Protein AF-A0A183J580-F1 (afdb_monomer_lite)

Organism: NCBI:txid241478

Secondary structure (DSSP, 8-state):
-HHHHHHHHHHHHS-HHHHHHHHHHHHHHHHHHHHHHHTTT----S----TTTTTHHHHHHHHHHSTTT--SS---HHHHHHHHHHHHHS-HHHHHHHHS-EEEETHHHHTT-S--EEEPS-GGG--TT-EEEEE-SS-EEEEE-TT--HHHHHHHHS-SSGGG--TTGGGSTTSTTEEEE-

InterPro domains:
  IPR006900 Sec23/Sec24, helical domain [PF04815] (7-94)
  IPR007123 Gelsolin-like domain [PF00626] (120-166)
  IPR029006 ADF-H/Gelsolin-like domain superfamily [G3DSA:3.40.20.10] (101-175)
  IPR036175 Sec23/Sec24 helical domain superfamily [SSF81811] (6-98)
  IPR036180 Gelsolin-like domain superfamily [SSF82754] (101-177)
  IPR050550 SEC23/SEC24 family, SEC24 subfamily [PTHR13803] (7-173)

Foldseek 3Di:
DPLLLVLLVCCVVDNLVVSLVVLVVVLVCVQVVVCCVVVVPPDDPDSDDDPVCPCSVVLSVLVCVALLRDDPDDDPPVVNVVSSVCSVPPDPVLVSLLSPKWKWWCPVVVVVNPDTDTDPPDPVPDDLQTWMWIRSRQAIEIEHHQNHQLVVCCVPVVGRHPVVDDQCVQPPPVNPHYGYDD

Radius of gyration: 20.24 Å; chains: 1; bounding box: 41×52×45 Å

Sequence (182 aa):
MGLFLNTVYKSVTSTVSDAREALFNSCVDAVATLNRHLHASTFSASLLSPKSLSLLPLYILGLMKHTAFSYGTSIKLDHRVMAMANFMWLPISLQMLEVHPNLYSLSSIAKQEGDLLLLPLSFENIEKDGVYLMDAGSYMYLYIGKDVPDSFCSSLFGVVKPLDIDPAMVSSPTLLNCYILI

pLDDT: mean 79.38, std 12.43, range [41.44, 91.75]

Structure (mmCIF, N/CA/C/O backbone):
data_AF-A0A183J580-F1
#
_entry.id   AF-A0A183J580-F1
#
loop_
_atom_site.group_PDB
_atom_site.id
_atom_site.type_symbol
_atom_site.label_atom_id
_atom_site.label_alt_id
_atom_site.label_comp_id
_atom_site.label_asym_id
_atom_site.label_entity_id
_atom_site.label_seq_id
_atom_site.pdbx_PDB_ins_code
_atom_site.Cartn_x
_atom_site.Cartn_y
_atom_site.Cartn_z
_atom_site.occupancy
_atom_site.B_iso_or_equiv
_atom_site.auth_seq_id
_atom_site.auth_comp_id
_atom_site.auth_asym_id
_atom_site.auth_atom_id
_atom_site.pdbx_PDB_model_num
ATOM 1 N N . MET A 1 1 ? -3.116 2.965 -17.177 1.00 50.56 1 MET A N 1
ATOM 2 C CA . MET A 1 1 ? -2.756 1.580 -17.555 1.00 50.56 1 MET A CA 1
ATOM 3 C C . MET A 1 1 ? -1.282 1.431 -17.945 1.00 50.56 1 MET A C 1
ATOM 5 O O . MET A 1 1 ? -0.657 0.484 -17.500 1.00 50.56 1 MET A O 1
ATOM 9 N N . GLY A 1 2 ? -0.695 2.366 -18.710 1.00 71.75 2 GLY A N 1
ATOM 10 C CA . GLY A 1 2 ? 0.670 2.204 -19.240 1.00 71.75 2 GLY A CA 1
ATOM 11 C C . GLY A 1 2 ? 1.811 2.117 -18.214 1.00 71.75 2 GLY A C 1
ATOM 12 O O . GLY A 1 2 ? 2.714 1.317 -18.416 1.00 71.75 2 GLY A O 1
ATOM 13 N N . LEU A 1 3 ? 1.790 2.886 -17.115 1.00 78.62 3 LEU A N 1
ATOM 14 C CA . LEU A 1 3 ? 2.926 2.933 -16.177 1.00 78.62 3 LEU A CA 1
ATOM 15 C C . LEU A 1 3 ? 3.171 1.589 -15.469 1.00 78.62 3 LEU A C 1
ATOM 17 O O . LEU A 1 3 ? 4.293 1.088 -15.482 1.00 78.62 3 LEU A O 1
ATOM 21 N N . PHE A 1 4 ? 2.123 0.992 -14.890 1.00 83.38 4 PHE A N 1
ATOM 22 C CA . PHE A 1 4 ? 2.221 -0.280 -14.167 1.00 83.38 4 PHE A CA 1
ATOM 23 C C . PHE A 1 4 ? 2.671 -1.416 -15.093 1.00 83.38 4 PHE A C 1
ATOM 25 O O . PHE A 1 4 ? 3.669 -2.077 -14.815 1.00 83.38 4 PHE A O 1
ATOM 32 N N . LEU A 1 5 ? 2.018 -1.557 -16.251 1.00 84.94 5 LEU A N 1
ATOM 33 C CA . LEU A 1 5 ? 2.356 -2.569 -17.256 1.00 84.94 5 LEU A CA 1
ATOM 34 C C . LEU A 1 5 ? 3.778 -2.404 -17.809 1.00 84.94 5 LEU A C 1
ATOM 36 O O . LEU A 1 5 ? 4.515 -3.381 -17.909 1.00 84.94 5 LEU A O 1
ATOM 40 N N . ASN A 1 6 ? 4.195 -1.175 -18.130 1.00 86.06 6 ASN A N 1
ATOM 41 C CA . ASN A 1 6 ? 5.546 -0.911 -18.634 1.00 86.06 6 ASN A CA 1
ATOM 42 C C . ASN A 1 6 ? 6.616 -1.248 -17.583 1.00 86.06 6 ASN A C 1
ATOM 44 O O . ASN A 1 6 ? 7.672 -1.784 -17.910 1.00 86.06 6 ASN A O 1
ATOM 48 N N . THR A 1 7 ? 6.324 -0.996 -16.305 1.00 84.56 7 THR A N 1
ATOM 49 C CA . THR A 1 7 ? 7.227 -1.366 -15.207 1.00 84.56 7 THR A CA 1
ATOM 50 C C . THR A 1 7 ? 7.370 -2.881 -15.091 1.00 84.56 7 THR A C 1
ATOM 52 O O . THR A 1 7 ? 8.494 -3.373 -14.987 1.00 84.56 7 THR A O 1
ATOM 55 N N . VAL A 1 8 ? 6.259 -3.630 -15.158 1.00 88.31 8 VAL A N 1
ATOM 56 C CA . VAL A 1 8 ? 6.297 -5.102 -15.179 1.00 88.31 8 VAL A CA 1
ATOM 57 C C . VAL A 1 8 ? 7.126 -5.581 -16.367 1.00 88.31 8 VAL A C 1
ATOM 59 O O . VAL A 1 8 ? 8.089 -6.321 -16.170 1.00 88.31 8 VAL A O 1
ATOM 62 N N . TYR A 1 9 ? 6.833 -5.097 -17.575 1.00 88.25 9 TYR A N 1
ATOM 63 C CA . TYR A 1 9 ? 7.553 -5.485 -18.787 1.00 88.25 9 TYR A CA 1
ATOM 64 C C . TYR A 1 9 ? 9.061 -5.239 -18.661 1.00 88.25 9 TYR A C 1
ATOM 66 O O . TYR A 1 9 ? 9.854 -6.156 -18.861 1.00 88.25 9 TYR A O 1
ATOM 74 N N . LYS A 1 10 ? 9.459 -4.041 -18.218 1.00 87.19 10 LYS A N 1
ATOM 75 C CA . LYS A 1 10 ? 10.869 -3.686 -18.018 1.00 87.19 10 LYS A CA 1
ATOM 76 C C . LYS A 1 10 ? 11.554 -4.553 -16.960 1.00 87.19 10 LYS A C 1
ATOM 78 O O . LYS A 1 10 ? 12.716 -4.910 -17.130 1.00 87.19 10 LYS A O 1
ATOM 83 N N . SER A 1 11 ? 10.841 -4.923 -15.896 1.00 85.81 11 SER A N 1
ATOM 84 C CA . SER A 1 11 ? 11.374 -5.807 -14.853 1.00 85.81 11 SER A CA 1
ATOM 85 C C . SER A 1 11 ? 11.622 -7.239 -15.340 1.00 85.81 11 SER A C 1
ATOM 87 O O . SER A 1 11 ? 12.513 -7.902 -14.817 1.00 85.81 11 SER A O 1
ATOM 89 N N . VAL A 1 12 ? 10.867 -7.688 -16.351 1.00 86.25 12 VAL A N 1
ATOM 90 C CA . VAL A 1 12 ? 11.005 -9.010 -16.980 1.00 86.25 12 VAL A CA 1
ATOM 91 C C . VAL A 1 12 ? 12.082 -8.998 -18.068 1.00 86.25 12 VAL A C 1
ATOM 93 O O . VAL A 1 12 ? 12.842 -9.954 -18.179 1.00 86.25 12 VAL A O 1
ATOM 96 N N . THR A 1 13 ? 12.169 -7.933 -18.873 1.00 89.31 13 THR A N 1
ATOM 97 C CA . THR A 1 13 ? 13.152 -7.838 -19.969 1.00 89.31 13 THR A CA 1
ATOM 98 C C . THR A 1 13 ? 14.548 -7.416 -19.520 1.00 89.31 13 THR A C 1
ATOM 100 O O . THR A 1 13 ? 15.516 -7.637 -20.244 1.00 89.31 13 THR A O 1
ATOM 103 N N . SER A 1 14 ? 14.659 -6.740 -18.379 1.00 87.00 14 SER A N 1
ATOM 104 C CA . SER A 1 14 ? 15.919 -6.229 -17.833 1.00 87.00 14 SER A CA 1
ATOM 105 C C . SER A 1 14 ? 16.068 -6.716 -16.392 1.00 87.00 14 SER A C 1
ATOM 107 O O . SER A 1 14 ? 16.007 -7.919 -16.149 1.00 87.00 14 SER A O 1
ATOM 109 N N . THR A 1 15 ? 16.250 -5.819 -15.423 1.00 87.81 15 THR A N 1
ATOM 110 C CA . THR A 1 15 ? 16.237 -6.176 -14.005 1.00 87.81 15 THR A CA 1
ATOM 111 C C . THR A 1 15 ? 15.193 -5.373 -13.235 1.00 87.81 15 THR A C 1
ATOM 113 O O . THR A 1 15 ? 14.774 -4.283 -13.632 1.00 87.81 15 THR A O 1
ATOM 116 N N . VAL A 1 16 ? 14.792 -5.891 -12.070 1.00 86.94 16 VAL A N 1
ATOM 117 C CA . VAL A 1 16 ? 13.930 -5.158 -11.126 1.00 86.94 16 VAL A CA 1
ATOM 118 C C . VAL A 1 16 ? 14.598 -3.852 -10.673 1.00 86.94 16 VAL A C 1
ATOM 120 O O . VAL A 1 16 ? 13.906 -2.861 -10.456 1.00 86.94 16 VAL A O 1
ATOM 123 N N . SER A 1 17 ? 15.932 -3.821 -10.566 1.00 88.69 17 SER A N 1
ATOM 124 C CA . SER A 1 17 ? 16.673 -2.603 -10.214 1.00 88.69 17 SER A CA 1
ATOM 125 C C . SER A 1 17 ? 16.503 -1.519 -11.282 1.00 88.69 17 SER A C 1
ATOM 127 O O . SER A 1 17 ? 16.114 -0.398 -10.956 1.00 88.69 17 SER A O 1
ATOM 129 N N . ASP A 1 18 ? 16.678 -1.878 -12.555 1.00 89.00 18 ASP A N 1
ATOM 130 C CA . ASP A 1 18 ? 16.547 -0.937 -13.677 1.00 89.00 18 ASP A CA 1
ATOM 131 C C . ASP A 1 18 ? 15.110 -0.423 -13.828 1.00 89.00 18 ASP A C 1
ATOM 133 O O . ASP A 1 18 ? 14.878 0.731 -14.198 1.00 89.00 18 ASP A O 1
ATOM 137 N N . ALA A 1 19 ? 14.117 -1.273 -13.542 1.00 89.00 19 ALA A N 1
ATOM 138 C CA . ALA A 1 19 ? 12.712 -0.875 -13.538 1.00 89.00 19 ALA A CA 1
ATOM 139 C C . ALA A 1 19 ? 12.417 0.163 -12.438 1.00 89.00 19 ALA A C 1
ATOM 141 O O . ALA A 1 19 ? 11.707 1.139 -12.690 1.00 89.00 19 ALA A O 1
ATOM 142 N N . ARG A 1 20 ? 12.999 0.001 -11.240 1.00 90.62 20 ARG A N 1
ATOM 143 C CA . ARG A 1 20 ? 12.857 0.957 -10.125 1.00 90.62 20 ARG A CA 1
ATOM 144 C C . ARG A 1 20 ? 13.520 2.294 -10.427 1.00 90.62 20 ARG A C 1
ATOM 146 O O . ARG A 1 20 ? 12.922 3.334 -10.166 1.00 90.62 20 ARG A O 1
ATOM 153 N N . GLU A 1 21 ? 14.728 2.272 -10.980 1.00 91.12 21 GLU A N 1
ATOM 154 C CA . GLU A 1 21 ? 15.436 3.495 -11.361 1.00 91.12 21 GLU A CA 1
ATOM 155 C C . GLU A 1 21 ? 14.670 4.252 -12.451 1.00 91.12 21 GLU A C 1
ATOM 157 O O . GLU A 1 21 ? 14.464 5.459 -12.350 1.00 91.12 21 GLU A O 1
ATOM 162 N N . ALA A 1 22 ? 14.133 3.537 -13.442 1.00 89.94 22 ALA A N 1
ATOM 163 C CA . ALA A 1 22 ? 13.301 4.136 -14.478 1.00 89.94 22 ALA A CA 1
ATOM 164 C C . ALA A 1 22 ? 12.015 4.768 -13.925 1.00 89.94 22 ALA A C 1
ATOM 166 O O . ALA A 1 22 ? 11.638 5.855 -14.364 1.00 89.94 22 ALA A O 1
ATOM 167 N N . LEU A 1 23 ? 11.352 4.119 -12.961 1.00 89.44 23 L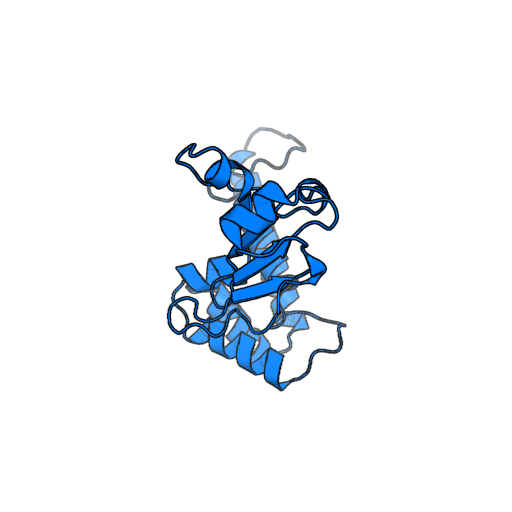EU A N 1
ATOM 168 C CA . LEU A 1 23 ? 10.188 4.677 -12.267 1.00 89.44 23 LEU A CA 1
ATOM 169 C C . LEU A 1 23 ? 10.537 5.961 -11.513 1.00 89.44 23 LEU A C 1
ATOM 171 O O . LEU A 1 23 ? 9.827 6.962 -11.629 1.00 89.44 23 LEU A O 1
ATOM 175 N N . PHE A 1 24 ? 11.634 5.934 -10.758 1.00 90.81 24 PHE A N 1
ATOM 176 C CA . PHE A 1 24 ? 12.097 7.083 -9.991 1.00 90.81 24 PHE A CA 1
ATOM 177 C C . PHE A 1 24 ? 12.445 8.260 -10.908 1.00 90.81 24 PHE A C 1
ATOM 179 O O . PHE A 1 24 ? 11.920 9.357 -10.722 1.00 90.81 24 PHE A O 1
ATOM 186 N N . ASN A 1 25 ? 13.233 8.012 -11.955 1.00 91.62 25 ASN A N 1
ATOM 187 C CA . ASN A 1 25 ? 13.616 9.032 -12.929 1.00 91.62 25 ASN A CA 1
ATOM 188 C C . ASN A 1 25 ? 12.393 9.598 -13.660 1.00 91.62 25 ASN A C 1
ATOM 190 O O . ASN A 1 25 ? 12.276 10.809 -13.792 1.00 91.62 25 ASN A O 1
ATOM 194 N N . SER A 1 26 ? 11.408 8.760 -14.006 1.00 89.38 26 SER A N 1
ATOM 195 C CA . SER A 1 26 ? 10.146 9.230 -14.600 1.00 89.38 26 SER A CA 1
ATOM 196 C C . SER A 1 26 ? 9.378 10.181 -13.671 1.00 89.38 26 SER A C 1
ATOM 198 O O . SER A 1 26 ? 8.793 11.160 -14.135 1.00 89.38 26 SER A O 1
ATOM 200 N N . CYS A 1 27 ? 9.379 9.920 -12.356 1.00 89.06 27 CYS A N 1
ATOM 201 C CA . CYS A 1 27 ? 8.777 10.819 -11.368 1.00 89.06 27 CYS A CA 1
ATOM 202 C C . CYS A 1 27 ? 9.508 12.162 -11.310 1.00 89.06 27 CYS A C 1
ATOM 204 O O . CYS A 1 27 ? 8.874 13.221 -11.312 1.00 89.06 27 CYS A O 1
ATOM 206 N N . VAL A 1 28 ? 10.840 12.105 -11.232 1.00 89.31 28 VAL A N 1
ATOM 207 C CA . VAL A 1 28 ? 11.703 13.286 -11.149 1.00 89.31 28 VAL A CA 1
ATOM 208 C C . VAL A 1 28 ? 11.536 14.138 -12.399 1.00 89.31 28 VAL A C 1
ATOM 210 O O . VAL A 1 28 ? 11.291 15.334 -12.276 1.00 89.31 28 VAL A O 1
ATOM 213 N N . ASP A 1 29 ? 11.564 13.532 -13.583 1.00 89.38 29 ASP A N 1
ATOM 214 C CA . ASP A 1 29 ? 11.414 14.225 -14.861 1.00 89.38 29 ASP A CA 1
ATOM 215 C C . ASP A 1 29 ? 10.044 14.896 -14.997 1.00 89.38 29 ASP A C 1
ATOM 217 O O . ASP A 1 29 ? 9.960 16.047 -15.443 1.00 89.38 29 ASP A O 1
ATOM 221 N N . ALA A 1 30 ? 8.970 14.221 -14.570 1.00 87.06 30 ALA A N 1
ATOM 222 C CA . ALA A 1 30 ? 7.621 14.781 -14.585 1.00 87.06 30 ALA A CA 1
ATOM 223 C C . ALA A 1 30 ? 7.524 16.029 -13.692 1.00 87.06 30 ALA A C 1
ATOM 225 O O . ALA A 1 30 ? 7.093 17.093 -14.144 1.00 87.06 30 ALA A O 1
ATOM 226 N N . VAL A 1 31 ? 7.980 15.924 -12.441 1.00 84.44 31 VAL A N 1
ATOM 227 C CA . VAL A 1 31 ? 7.924 17.024 -11.468 1.00 84.44 31 VAL A CA 1
ATOM 228 C C . VAL A 1 31 ? 8.889 18.154 -11.844 1.00 84.44 31 VAL A C 1
ATOM 230 O O . VAL A 1 31 ? 8.522 19.325 -11.770 1.00 84.44 31 VAL A O 1
ATOM 233 N N . ALA A 1 32 ? 10.099 17.838 -12.308 1.00 85.75 32 ALA A N 1
ATOM 234 C CA . ALA A 1 32 ? 11.091 18.823 -12.735 1.00 85.75 32 ALA A CA 1
ATOM 235 C C . ALA A 1 32 ? 10.631 19.598 -13.974 1.00 85.75 32 ALA A C 1
ATOM 237 O O . ALA A 1 32 ? 10.819 20.812 -14.055 1.00 85.75 32 ALA A O 1
ATOM 238 N N . THR A 1 33 ? 10.002 18.930 -14.940 1.00 86.12 33 THR A N 1
ATOM 239 C CA . THR A 1 33 ? 9.450 19.592 -16.129 1.00 86.12 33 THR A CA 1
ATOM 240 C C . THR A 1 33 ? 8.321 20.542 -15.752 1.00 86.12 33 THR A C 1
ATOM 242 O O . THR A 1 33 ? 8.319 21.687 -16.197 1.00 86.12 33 THR A O 1
ATOM 245 N N . LEU A 1 34 ? 7.427 20.132 -14.852 1.00 82.06 34 LEU A N 1
ATOM 246 C CA . LEU A 1 34 ? 6.360 21.005 -14.360 1.00 82.06 34 LEU A CA 1
ATOM 247 C C . LEU A 1 34 ? 6.886 22.191 -13.572 1.00 82.06 34 LEU A C 1
ATOM 249 O O . LEU A 1 34 ? 6.476 23.313 -13.845 1.00 82.06 34 LEU A O 1
ATOM 253 N N . ASN A 1 35 ? 7.829 21.966 -12.657 1.00 80.19 35 ASN A N 1
ATOM 254 C CA . ASN A 1 35 ? 8.460 23.053 -11.920 1.00 80.19 35 ASN A CA 1
ATOM 255 C C . ASN A 1 35 ? 9.116 24.051 -12.880 1.00 80.19 35 ASN A C 1
ATOM 257 O O . ASN A 1 35 ? 8.924 25.247 -12.714 1.00 80.19 35 ASN A O 1
ATOM 261 N N . ARG A 1 36 ? 9.810 23.599 -13.935 1.00 82.31 36 ARG A N 1
ATOM 262 C CA . ARG A 1 36 ? 10.378 24.505 -14.953 1.00 82.31 36 ARG A CA 1
ATOM 263 C C . ARG A 1 36 ? 9.314 25.336 -15.677 1.00 82.31 36 ARG A C 1
ATOM 265 O O . ARG A 1 36 ? 9.546 26.514 -15.924 1.00 82.31 36 ARG A O 1
ATOM 272 N N . HIS A 1 37 ? 8.160 24.752 -16.002 1.00 79.19 37 HIS A N 1
ATOM 273 C CA . HIS A 1 37 ? 7.065 25.476 -16.658 1.00 79.19 37 HIS A CA 1
ATOM 274 C C . HIS A 1 37 ? 6.331 26.440 -15.718 1.00 79.19 37 HIS A C 1
ATOM 276 O O . HIS A 1 37 ? 5.963 27.534 -16.138 1.00 79.19 37 HIS A O 1
ATOM 282 N N . LEU A 1 38 ? 6.132 26.056 -14.456 1.00 75.62 38 LEU A N 1
ATOM 283 C CA . LEU A 1 38 ? 5.453 26.874 -13.447 1.00 75.62 38 LEU A CA 1
ATOM 284 C C . LEU A 1 38 ? 6.355 27.997 -12.905 1.00 75.62 38 LEU A C 1
ATOM 286 O O . LEU A 1 38 ? 5.861 29.075 -12.591 1.00 75.62 38 LEU A O 1
ATOM 290 N N . HIS A 1 39 ? 7.671 27.776 -12.851 1.00 70.81 39 HIS A N 1
ATOM 291 C CA . HIS A 1 39 ? 8.679 28.719 -12.352 1.00 70.81 39 HIS A CA 1
ATOM 292 C C . HIS A 1 39 ? 9.453 29.452 -13.444 1.00 70.81 39 HIS A C 1
ATOM 294 O O . HIS A 1 39 ? 10.549 29.948 -13.184 1.00 70.81 39 HIS A O 1
ATOM 300 N N . ALA A 1 40 ? 8.891 29.586 -14.648 1.00 63.94 40 ALA A N 1
ATOM 301 C CA . ALA A 1 40 ? 9.549 30.286 -15.754 1.00 63.94 40 ALA A CA 1
ATOM 302 C C . ALA A 1 40 ? 9.996 31.730 -15.405 1.00 63.94 40 ALA A C 1
ATOM 304 O O . ALA A 1 40 ? 10.836 32.290 -16.104 1.00 63.94 40 ALA A O 1
ATOM 305 N N . SER A 1 41 ? 9.475 32.325 -14.321 1.00 59.44 41 SER A N 1
ATOM 306 C CA . SER A 1 41 ? 9.773 33.697 -13.886 1.00 59.44 41 SER A CA 1
ATOM 307 C C . SER A 1 41 ? 9.950 33.905 -12.369 1.00 59.44 41 SER A C 1
ATOM 309 O O . SER A 1 41 ? 10.083 35.049 -11.936 1.00 59.44 41 SER A O 1
ATOM 311 N N . THR A 1 42 ? 9.959 32.865 -11.522 1.00 58.06 42 THR A N 1
ATOM 312 C CA . THR A 1 42 ? 10.077 33.053 -10.056 1.00 58.06 42 THR A CA 1
ATOM 313 C C . THR A 1 42 ? 10.920 31.962 -9.406 1.00 58.06 42 THR A C 1
ATOM 315 O O . THR A 1 42 ? 10.526 30.799 -9.368 1.00 58.06 42 THR A O 1
ATOM 318 N N . PHE A 1 43 ? 12.078 32.351 -8.865 1.00 58.72 43 PHE A N 1
ATOM 319 C CA . PHE A 1 43 ? 12.968 31.484 -8.092 1.00 58.72 43 PHE A CA 1
ATOM 320 C C . PHE A 1 43 ? 12.344 31.223 -6.713 1.00 58.72 43 PHE A C 1
ATOM 322 O O . PHE A 1 43 ? 12.459 32.039 -5.802 1.00 58.72 43 PHE A O 1
ATOM 329 N N . SER A 1 44 ? 11.666 30.092 -6.549 1.00 59.53 44 SER A N 1
ATOM 330 C CA . SER A 1 44 ? 11.240 29.609 -5.233 1.00 59.53 44 SER A CA 1
ATOM 331 C C . SER A 1 44 ? 11.746 28.190 -5.022 1.00 59.53 44 SER A C 1
ATOM 333 O O . SER A 1 44 ? 11.567 27.340 -5.887 1.00 59.53 44 SER A O 1
ATOM 335 N N . ALA A 1 45 ? 12.340 27.922 -3.858 1.00 65.25 45 ALA A N 1
ATOM 336 C CA . ALA A 1 45 ? 12.836 26.597 -3.469 1.00 65.25 45 ALA A CA 1
ATOM 337 C C . ALA A 1 45 ? 11.715 25.596 -3.101 1.00 65.25 45 ALA A C 1
ATOM 339 O O . ALA A 1 45 ? 11.993 24.482 -2.666 1.00 65.25 45 ALA A O 1
ATOM 340 N N . SER A 1 46 ? 10.446 25.990 -3.235 1.00 69.94 46 SER A N 1
ATOM 341 C CA . SER A 1 46 ? 9.287 25.145 -2.958 1.00 69.94 46 SER A CA 1
ATOM 342 C C . SER A 1 46 ? 8.950 24.252 -4.149 1.00 69.94 46 SER A C 1
ATOM 344 O O . SER A 1 46 ? 8.830 24.735 -5.273 1.00 69.94 46 SER A O 1
ATOM 346 N N . LEU A 1 47 ? 8.713 22.966 -3.890 1.00 67.56 47 LEU A N 1
ATOM 347 C CA . LEU A 1 47 ? 8.198 22.031 -4.884 1.00 67.56 47 LEU A CA 1
ATOM 348 C C . LEU A 1 47 ? 6.704 22.311 -5.126 1.00 67.56 47 LEU A C 1
ATOM 350 O O . LEU A 1 47 ? 5.851 21.877 -4.351 1.00 67.56 47 LEU A O 1
ATOM 354 N N . LEU A 1 48 ? 6.375 23.049 -6.183 1.00 68.62 48 LEU A N 1
ATOM 355 C CA . LEU A 1 48 ? 4.989 23.334 -6.548 1.00 68.62 48 LEU A CA 1
ATOM 356 C C . LEU A 1 48 ? 4.455 22.221 -7.448 1.00 68.62 48 LEU A C 1
ATOM 358 O O . LEU A 1 48 ? 4.615 22.228 -8.664 1.00 68.62 48 LEU A O 1
ATOM 362 N N . SER A 1 49 ? 3.795 21.242 -6.832 1.00 69.12 49 SER A N 1
ATOM 363 C CA . SER A 1 49 ? 3.045 20.226 -7.570 1.00 69.12 49 SER A CA 1
ATOM 364 C C . SER A 1 49 ? 1.588 20.662 -7.736 1.00 69.12 49 SER A C 1
ATOM 366 O O . SER A 1 49 ? 0.948 21.020 -6.741 1.00 69.12 49 SER A O 1
ATOM 368 N N . PRO A 1 50 ? 0.996 20.566 -8.941 1.00 76.25 50 PRO A N 1
ATOM 369 C CA . PRO A 1 50 ? -0.449 20.679 -9.071 1.00 76.25 50 PRO A CA 1
ATOM 370 C C . PRO A 1 50 ? -1.125 19.550 -8.279 1.00 76.25 50 PRO A C 1
ATOM 372 O O . PRO A 1 50 ? -0.575 18.452 -8.141 1.00 76.25 50 PRO A O 1
ATOM 375 N N . LYS A 1 51 ? -2.342 19.803 -7.779 1.00 76.00 51 LYS A N 1
ATOM 376 C CA . LYS A 1 51 ? -3.122 18.828 -6.988 1.00 76.00 51 LYS A CA 1
ATOM 377 C C . LYS A 1 51 ? -3.358 17.501 -7.723 1.00 76.00 51 LYS A C 1
ATOM 379 O O . LYS A 1 51 ? -3.536 16.475 -7.086 1.00 76.00 51 LYS A O 1
ATOM 384 N N . SER A 1 52 ? -3.339 17.510 -9.056 1.00 76.88 52 SER A N 1
ATOM 385 C CA . SER A 1 52 ? -3.473 16.310 -9.889 1.00 76.88 52 SER A CA 1
ATOM 386 C C . SER A 1 52 ? -2.249 15.388 -9.855 1.00 76.88 52 SER A C 1
ATOM 388 O O . SER A 1 52 ? -2.374 14.211 -10.177 1.00 76.88 52 SER A O 1
ATOM 390 N N . LEU A 1 53 ? -1.074 15.900 -9.474 1.00 78.06 53 LEU A N 1
ATOM 391 C CA . LEU A 1 53 ? 0.190 15.156 -9.476 1.00 78.06 53 LEU A CA 1
ATOM 392 C C . LEU A 1 53 ? 0.811 14.994 -8.095 1.00 78.06 53 LEU A C 1
ATOM 394 O O . LEU A 1 53 ? 1.791 14.268 -7.963 1.00 78.06 53 LEU A O 1
ATOM 398 N N . SER A 1 54 ? 0.219 15.579 -7.053 1.00 82.62 54 SER A N 1
ATOM 399 C CA . SER A 1 54 ? 0.684 15.373 -5.677 1.00 82.62 54 SER A CA 1
ATOM 400 C C . SER A 1 54 ? 0.624 13.901 -5.252 1.00 82.62 54 SER A C 1
ATOM 402 O O . SER A 1 54 ? 1.399 13.479 -4.400 1.00 82.62 54 SER A O 1
ATOM 404 N N . LEU A 1 55 ? -0.256 13.107 -5.873 1.00 86.69 55 LEU A N 1
ATOM 405 C CA . LEU A 1 55 ? -0.370 11.669 -5.632 1.00 86.69 55 LEU A CA 1
ATOM 406 C C . LEU A 1 55 ? 0.648 10.834 -6.425 1.00 86.69 55 LEU A C 1
ATOM 408 O O . LEU A 1 55 ? 0.895 9.685 -6.069 1.00 86.69 55 LEU A O 1
ATOM 412 N N . LEU A 1 56 ? 1.260 11.376 -7.484 1.00 87.62 56 LEU A N 1
ATOM 413 C CA . LEU A 1 56 ? 2.175 10.612 -8.339 1.00 87.62 56 LEU A CA 1
ATOM 414 C C . LEU A 1 56 ? 3.401 10.085 -7.561 1.00 87.62 56 LEU A C 1
ATOM 416 O O . LEU A 1 56 ? 3.650 8.878 -7.635 1.00 87.62 56 LEU A O 1
ATOM 420 N N . PRO A 1 57 ? 4.127 10.904 -6.768 1.00 89.19 57 PRO A N 1
ATOM 421 C CA . PRO A 1 57 ? 5.239 10.405 -5.959 1.00 89.19 57 PRO A CA 1
ATOM 422 C C . PRO A 1 57 ? 4.808 9.342 -4.943 1.00 89.19 57 PRO A C 1
ATOM 424 O O . PRO A 1 57 ? 5.549 8.391 -4.698 1.00 89.19 57 PRO A O 1
ATOM 427 N N . LEU A 1 58 ? 3.599 9.472 -4.383 1.00 89.62 58 LEU A N 1
ATOM 428 C CA . LEU A 1 58 ? 3.044 8.518 -3.422 1.00 89.62 58 LEU A CA 1
ATOM 429 C C . LEU A 1 58 ? 2.818 7.141 -4.065 1.00 89.62 58 LEU A C 1
ATOM 431 O O . LEU A 1 58 ? 3.264 6.134 -3.518 1.00 89.62 58 LEU A O 1
ATOM 435 N N . TYR A 1 59 ? 2.202 7.093 -5.250 1.00 89.88 59 TYR A N 1
ATOM 436 C CA . TYR A 1 59 ? 1.991 5.838 -5.982 1.00 89.88 59 TYR A CA 1
ATOM 437 C C . TYR A 1 59 ? 3.301 5.206 -6.460 1.00 89.88 59 TYR A C 1
ATOM 439 O O . TYR A 1 59 ? 3.453 3.987 -6.401 1.00 89.88 59 TYR A O 1
ATOM 447 N N . ILE A 1 60 ? 4.273 6.011 -6.898 1.00 90.88 60 ILE A N 1
ATOM 448 C CA . ILE A 1 60 ? 5.587 5.497 -7.311 1.00 90.88 60 ILE A CA 1
ATOM 449 C C . ILE A 1 60 ? 6.333 4.903 -6.112 1.00 90.88 60 ILE A C 1
ATOM 451 O O . ILE A 1 60 ? 6.893 3.811 -6.219 1.00 90.88 60 ILE A O 1
ATOM 455 N N . LEU A 1 61 ? 6.274 5.550 -4.946 1.00 89.94 61 LEU A N 1
ATOM 456 C CA . LEU A 1 61 ? 6.821 4.994 -3.709 1.00 89.94 61 LEU A CA 1
ATOM 457 C C . LEU A 1 61 ? 6.120 3.687 -3.307 1.00 89.94 61 LEU A C 1
ATOM 459 O O . LEU A 1 61 ? 6.796 2.735 -2.914 1.00 89.94 61 LEU A O 1
ATOM 463 N N . GLY A 1 62 ? 4.790 3.629 -3.420 1.00 89.94 62 GLY A N 1
ATOM 464 C CA . GLY A 1 62 ? 4.007 2.413 -3.177 1.00 89.94 62 GLY A CA 1
ATOM 465 C C . GLY A 1 62 ? 4.454 1.258 -4.074 1.00 89.94 62 GLY A C 1
ATOM 466 O O . GLY A 1 62 ? 4.763 0.174 -3.584 1.00 89.94 62 GLY A O 1
ATOM 467 N N . LEU A 1 63 ? 4.625 1.515 -5.374 1.00 89.81 63 LEU A N 1
ATOM 468 C CA . LEU A 1 63 ? 5.128 0.525 -6.329 1.00 89.81 63 LEU A CA 1
ATOM 469 C C . LEU A 1 63 ? 6.517 0.015 -5.964 1.00 89.81 63 LEU A C 1
ATOM 471 O O . LEU A 1 63 ? 6.757 -1.188 -6.001 1.00 89.81 63 LEU A O 1
ATOM 475 N N . MET A 1 64 ? 7.430 0.911 -5.585 1.00 88.81 64 MET A N 1
ATOM 476 C CA . MET A 1 64 ? 8.792 0.536 -5.197 1.00 88.81 64 MET A CA 1
ATOM 477 C C . MET A 1 64 ? 8.836 -0.343 -3.940 1.00 88.81 64 MET A C 1
ATOM 479 O O . MET A 1 64 ? 9.799 -1.092 -3.766 1.00 88.81 64 MET A O 1
ATOM 483 N N . LYS A 1 65 ? 7.823 -0.242 -3.069 1.00 89.06 65 LYS A N 1
ATOM 484 C CA . LYS A 1 65 ? 7.655 -1.078 -1.870 1.00 89.06 65 LYS A CA 1
ATOM 485 C C . LYS A 1 65 ? 6.882 -2.372 -2.145 1.00 89.06 65 LYS A C 1
ATOM 487 O O . LYS A 1 65 ? 6.967 -3.300 -1.344 1.00 89.06 65 LYS A O 1
ATOM 492 N N . HIS A 1 66 ? 6.152 -2.448 -3.255 1.00 90.38 66 HIS A N 1
ATOM 493 C CA . HIS A 1 66 ? 5.311 -3.591 -3.586 1.00 90.38 66 HIS A CA 1
ATOM 494 C C . HIS A 1 66 ? 6.129 -4.870 -3.822 1.00 90.38 66 HIS A C 1
ATOM 496 O O . HIS A 1 66 ? 7.248 -4.826 -4.334 1.00 90.38 66 HIS A O 1
ATOM 502 N N . THR A 1 67 ? 5.558 -6.036 -3.516 1.00 89.31 67 THR A N 1
ATOM 503 C CA . THR A 1 67 ? 6.222 -7.351 -3.637 1.00 89.31 67 THR A CA 1
ATOM 504 C C . THR A 1 67 ? 6.749 -7.638 -5.047 1.00 89.31 67 THR A C 1
ATOM 506 O O . THR A 1 67 ? 7.815 -8.237 -5.197 1.00 89.31 67 THR A O 1
ATOM 509 N N . ALA A 1 68 ? 6.053 -7.143 -6.074 1.00 88.75 68 ALA A N 1
ATOM 510 C CA . ALA A 1 68 ? 6.470 -7.222 -7.475 1.00 88.75 68 ALA A CA 1
ATOM 511 C C . ALA A 1 68 ? 7.845 -6.562 -7.717 1.00 88.75 68 ALA A C 1
ATOM 513 O O . ALA A 1 68 ? 8.715 -7.154 -8.360 1.00 88.75 68 ALA A O 1
ATOM 514 N N . PHE A 1 69 ? 8.081 -5.374 -7.151 1.00 88.06 69 PHE A N 1
ATOM 515 C CA . PHE A 1 69 ? 9.256 -4.542 -7.452 1.00 88.06 69 PHE A CA 1
ATOM 516 C C . PHE A 1 69 ? 10.197 -4.325 -6.263 1.00 88.06 69 PHE A C 1
ATOM 518 O O . PHE A 1 69 ? 11.202 -3.631 -6.397 1.00 88.06 69 PHE A O 1
ATOM 525 N N . SER A 1 70 ? 9.918 -4.931 -5.110 1.00 84.38 70 SER A N 1
ATOM 526 C CA . SER A 1 70 ? 10.772 -4.824 -3.928 1.00 84.38 70 SER A CA 1
ATOM 527 C C . SER A 1 70 ? 12.157 -5.419 -4.203 1.00 84.38 70 SER A C 1
ATOM 529 O O . SER A 1 70 ? 12.286 -6.458 -4.863 1.00 84.38 70 SER A O 1
ATOM 531 N N . TYR A 1 71 ? 13.201 -4.751 -3.715 1.00 78.50 71 TYR A N 1
ATOM 532 C CA . TYR A 1 71 ? 14.607 -5.098 -3.926 1.00 78.50 71 TYR A CA 1
ATOM 533 C C . TYR A 1 71 ? 15.307 -5.262 -2.575 1.00 78.50 71 TYR A C 1
ATOM 535 O O . TYR A 1 71 ? 15.141 -4.424 -1.694 1.00 78.50 71 TYR A O 1
ATOM 543 N N . GLY A 1 72 ? 16.105 -6.320 -2.416 1.00 71.81 72 GLY A N 1
ATOM 544 C CA . GLY A 1 72 ? 16.875 -6.577 -1.191 1.00 71.81 72 GLY A CA 1
ATOM 545 C C . GLY A 1 72 ? 16.125 -7.324 -0.080 1.00 71.81 72 GLY A C 1
ATOM 546 O O . GLY A 1 72 ? 16.751 -7.744 0.887 1.00 71.81 72 GLY A O 1
ATOM 547 N N . THR A 1 73 ? 14.817 -7.557 -0.218 1.00 75.38 73 THR A N 1
ATOM 548 C CA . THR A 1 73 ? 14.053 -8.441 0.678 1.00 75.38 73 THR A CA 1
ATOM 549 C C . THR A 1 73 ? 13.938 -9.838 0.073 1.00 75.38 73 THR A C 1
ATOM 551 O O . THR A 1 73 ? 13.625 -9.982 -1.112 1.00 75.38 73 THR A O 1
ATOM 554 N N . SER A 1 74 ? 14.160 -10.875 0.886 1.00 78.00 74 SER A N 1
ATOM 555 C CA . SER A 1 74 ? 13.915 -12.263 0.483 1.00 78.00 74 SER A CA 1
ATOM 556 C C . SER A 1 74 ? 12.408 -12.489 0.328 1.00 78.00 74 SER A C 1
ATOM 558 O O . SER A 1 74 ? 11.680 -12.604 1.311 1.00 78.00 74 SER A O 1
ATOM 560 N N . ILE A 1 75 ? 11.929 -12.486 -0.917 1.00 85.00 75 ILE A N 1
ATOM 561 C CA . ILE A 1 75 ? 10.534 -12.750 -1.290 1.00 85.00 75 ILE A CA 1
ATOM 562 C C . ILE A 1 75 ? 10.535 -14.032 -2.115 1.00 85.00 75 ILE A C 1
ATOM 564 O O . ILE A 1 75 ? 11.330 -14.156 -3.049 1.00 85.00 75 ILE A O 1
ATOM 568 N N . LYS A 1 76 ? 9.644 -14.980 -1.796 1.00 88.81 76 LYS A N 1
ATOM 569 C CA . LYS A 1 76 ? 9.502 -16.202 -2.600 1.00 88.81 76 LYS A CA 1
ATOM 570 C C . LYS A 1 76 ? 9.152 -15.824 -4.039 1.00 88.81 76 LYS A C 1
ATOM 572 O O . LYS A 1 76 ? 8.279 -14.984 -4.262 1.00 88.81 76 LYS A O 1
ATOM 577 N N . LEU A 1 77 ? 9.815 -16.462 -5.000 1.00 87.25 77 LEU A N 1
ATOM 578 C CA . LEU A 1 77 ? 9.648 -16.148 -6.420 1.00 87.25 77 LEU A CA 1
ATOM 579 C C . LEU A 1 77 ? 8.188 -16.267 -6.867 1.00 87.25 77 LEU A C 1
ATOM 581 O O . LEU A 1 77 ? 7.703 -15.369 -7.545 1.00 87.25 77 LEU A O 1
ATOM 585 N N . ASP A 1 78 ? 7.468 -17.283 -6.394 1.00 90.75 78 ASP A N 1
ATOM 586 C CA . ASP A 1 78 ? 6.057 -17.497 -6.738 1.00 90.75 78 ASP A CA 1
ATOM 587 C C . ASP A 1 78 ? 5.173 -16.300 -6.358 1.00 90.75 78 ASP A C 1
ATOM 589 O O . ASP A 1 78 ? 4.360 -15.853 -7.163 1.00 90.75 78 ASP A O 1
ATOM 593 N N . HIS A 1 79 ? 5.375 -15.710 -5.172 1.00 89.69 79 HIS A N 1
ATOM 594 C CA . HIS A 1 79 ? 4.631 -14.515 -4.753 1.00 89.69 79 HIS A CA 1
ATOM 595 C C . HIS A 1 79 ? 4.958 -13.303 -5.624 1.00 89.69 79 HIS A C 1
ATOM 597 O O . HIS A 1 79 ? 4.069 -12.513 -5.936 1.00 89.69 79 HIS A O 1
ATOM 603 N N . ARG A 1 80 ? 6.220 -13.153 -6.039 1.00 89.69 80 ARG A N 1
ATOM 604 C CA . ARG A 1 80 ? 6.628 -12.059 -6.926 1.00 89.69 80 ARG A CA 1
ATOM 605 C C . ARG A 1 80 ? 6.018 -12.215 -8.316 1.00 89.69 80 ARG A C 1
ATOM 607 O O . ARG A 1 80 ? 5.491 -11.244 -8.848 1.00 89.69 80 ARG A O 1
ATOM 614 N N . VAL A 1 81 ? 6.074 -13.416 -8.887 1.00 89.75 81 VAL A N 1
ATOM 615 C CA . VAL A 1 81 ? 5.500 -13.711 -10.207 1.00 89.75 81 VAL A CA 1
ATOM 616 C C . VAL A 1 81 ? 3.983 -13.537 -10.178 1.00 89.75 81 VAL A C 1
ATOM 618 O O . VAL A 1 81 ? 3.436 -12.906 -11.078 1.00 89.75 81 VAL A O 1
ATOM 621 N N . MET A 1 82 ? 3.316 -13.999 -9.116 1.00 90.31 82 MET A N 1
ATOM 622 C CA . MET A 1 82 ? 1.885 -13.770 -8.903 1.00 90.31 82 MET A CA 1
ATOM 623 C C . MET A 1 82 ? 1.554 -12.273 -8.863 1.00 90.31 82 MET A C 1
ATOM 625 O O . MET A 1 82 ? 0.686 -11.814 -9.596 1.00 90.31 82 MET A O 1
ATOM 629 N N . ALA A 1 83 ? 2.290 -11.488 -8.072 1.00 89.62 83 ALA A N 1
ATOM 630 C CA . ALA A 1 83 ? 2.096 -10.042 -7.982 1.00 89.62 83 ALA A CA 1
ATOM 631 C C . ALA A 1 83 ? 2.319 -9.326 -9.328 1.00 89.62 83 ALA A C 1
ATOM 633 O O . ALA A 1 83 ? 1.570 -8.425 -9.693 1.00 89.62 83 ALA A O 1
ATOM 634 N N . MET A 1 84 ? 3.332 -9.733 -10.100 1.00 90.06 84 MET A N 1
ATOM 635 C CA . MET A 1 84 ? 3.549 -9.207 -11.452 1.00 90.06 84 MET A CA 1
ATOM 636 C C . MET A 1 84 ? 2.402 -9.579 -12.399 1.00 90.06 84 MET A C 1
ATOM 638 O O . MET A 1 84 ? 1.963 -8.736 -13.177 1.00 90.06 84 MET A O 1
ATOM 642 N N . ALA A 1 85 ? 1.896 -10.811 -12.321 1.00 90.25 85 ALA A N 1
ATOM 643 C CA . ALA A 1 85 ? 0.757 -11.257 -13.114 1.00 90.25 85 ALA A CA 1
ATOM 644 C C . ALA A 1 85 ? -0.522 -10.483 -12.756 1.00 90.25 85 ALA A C 1
ATOM 646 O O . ALA A 1 85 ? -1.242 -10.063 -13.658 1.00 90.25 85 ALA A O 1
ATOM 647 N N . ASN A 1 86 ? -0.770 -10.205 -11.475 1.00 89.25 86 ASN A N 1
ATOM 648 C CA . ASN A 1 86 ? -1.900 -9.386 -11.031 1.00 89.25 86 ASN A CA 1
ATOM 649 C C . ASN A 1 86 ? -1.916 -8.014 -11.721 1.00 89.25 86 ASN A C 1
ATOM 651 O O . ASN A 1 86 ? -2.931 -7.633 -12.303 1.00 89.25 86 ASN A O 1
ATOM 655 N N . PHE A 1 87 ? -0.775 -7.320 -11.788 1.00 88.56 87 PHE A N 1
ATOM 656 C CA . PHE A 1 87 ? -0.675 -6.045 -12.516 1.00 88.56 87 PHE A CA 1
ATOM 657 C C . PHE A 1 87 ? -0.923 -6.154 -14.026 1.00 88.56 87 PHE A C 1
ATOM 659 O O . PHE A 1 87 ? -1.263 -5.150 -14.656 1.00 88.56 87 PHE A O 1
ATOM 666 N N . MET A 1 88 ? -0.758 -7.338 -14.621 1.00 87.56 88 MET A N 1
ATOM 667 C CA . MET A 1 88 ? -1.023 -7.557 -16.046 1.00 87.56 88 MET A CA 1
ATOM 668 C C . MET A 1 88 ? -2.517 -7.697 -16.353 1.00 87.56 88 MET A C 1
ATOM 670 O O . MET A 1 88 ? -2.947 -7.282 -17.428 1.00 87.56 88 MET A O 1
ATOM 674 N N . TRP A 1 89 ? -3.304 -8.251 -15.426 1.00 86.94 89 TRP A N 1
ATOM 675 C CA . TRP A 1 89 ? -4.692 -8.655 -15.695 1.00 86.94 89 TRP A CA 1
ATOM 676 C C . TRP A 1 89 ? -5.749 -7.899 -14.879 1.00 86.94 89 TRP A C 1
ATOM 678 O O . TRP A 1 89 ? -6.899 -7.822 -15.313 1.00 86.94 89 TRP A O 1
ATOM 688 N N . LEU A 1 90 ? -5.402 -7.330 -13.720 1.00 87.06 90 LEU A N 1
ATOM 689 C CA . LEU A 1 90 ? -6.360 -6.607 -12.880 1.00 87.06 90 LEU A CA 1
ATOM 690 C C . LEU A 1 90 ? -6.797 -5.277 -13.517 1.00 87.06 90 LEU A C 1
ATOM 692 O O . LEU A 1 90 ? -5.994 -4.612 -14.176 1.00 87.06 90 LEU A O 1
ATOM 696 N N . PRO A 1 91 ? -8.043 -4.824 -13.289 1.00 89.31 91 PRO A N 1
ATOM 697 C CA . PRO A 1 91 ? -8.473 -3.485 -13.673 1.00 89.31 91 PRO A CA 1
ATOM 698 C C . PRO A 1 91 ? -7.689 -2.412 -12.907 1.00 89.31 91 PRO A C 1
ATOM 700 O O . PRO A 1 91 ? -7.270 -2.610 -11.767 1.00 89.31 91 PRO A O 1
ATOM 703 N N . ILE A 1 92 ? -7.535 -1.235 -13.520 1.00 87.69 92 ILE A N 1
ATOM 704 C CA . ILE A 1 92 ? -6.726 -0.131 -12.976 1.00 87.69 92 ILE A CA 1
ATOM 705 C C . ILE A 1 92 ? -7.146 0.297 -11.562 1.00 87.69 92 ILE A C 1
ATOM 707 O O . ILE A 1 92 ? -6.292 0.670 -10.767 1.00 87.69 92 ILE A O 1
ATOM 711 N N . SER A 1 93 ? -8.438 0.212 -11.236 1.00 88.75 93 SER A N 1
ATOM 712 C CA . SER A 1 93 ? -8.964 0.517 -9.904 1.00 88.75 93 SER A CA 1
ATOM 713 C C . SER A 1 93 ? -8.374 -0.398 -8.831 1.00 88.75 93 SER A C 1
ATOM 715 O O . SER A 1 93 ? -7.919 0.088 -7.801 1.00 88.75 93 SER A O 1
ATOM 717 N N . LEU A 1 94 ? -8.313 -1.705 -9.098 1.00 88.69 94 LEU A N 1
ATOM 718 C CA . LEU A 1 94 ? -7.736 -2.681 -8.175 1.00 88.69 94 LEU A CA 1
ATOM 719 C C . LEU A 1 94 ? -6.212 -2.567 -8.114 1.00 88.69 94 LEU A C 1
ATOM 721 O O . LEU A 1 94 ? -5.650 -2.653 -7.032 1.00 88.69 94 LEU A O 1
ATOM 725 N N . GLN A 1 95 ? -5.548 -2.275 -9.238 1.00 88.81 95 GLN A N 1
ATOM 726 C CA . GLN A 1 95 ? -4.100 -2.021 -9.243 1.00 88.81 95 GLN A CA 1
ATOM 727 C C . GLN A 1 95 ? -3.724 -0.821 -8.363 1.00 88.81 95 GLN A C 1
ATOM 729 O O . GLN A 1 95 ? -2.702 -0.841 -7.683 1.00 88.81 95 GLN A O 1
ATOM 734 N N . MET A 1 96 ? -4.540 0.238 -8.373 1.00 89.88 96 MET A N 1
ATOM 735 C CA . MET A 1 96 ? -4.310 1.406 -7.521 1.00 89.88 96 MET A CA 1
ATOM 736 C C . MET A 1 96 ? -4.462 1.066 -6.037 1.00 89.88 96 MET A C 1
ATOM 738 O O . MET A 1 96 ? -3.622 1.503 -5.253 1.00 89.88 96 MET A O 1
ATOM 742 N N . LEU A 1 97 ? -5.463 0.258 -5.673 1.00 90.19 97 LEU A N 1
ATOM 743 C CA . LEU A 1 97 ? -5.662 -0.227 -4.301 1.00 90.19 97 LEU A CA 1
ATOM 744 C C . LEU A 1 97 ? -4.551 -1.185 -3.847 1.00 90.19 97 LEU A C 1
ATOM 746 O O . LEU A 1 97 ? -4.131 -1.135 -2.697 1.00 90.19 97 LEU A O 1
ATOM 750 N N . GLU A 1 98 ? -4.024 -2.013 -4.750 1.00 88.44 98 GLU A N 1
ATOM 751 C CA . GLU A 1 98 ? -2.909 -2.924 -4.456 1.00 88.44 98 GLU A CA 1
ATOM 752 C C . GLU A 1 98 ? -1.604 -2.149 -4.167 1.00 88.44 98 GLU A C 1
ATOM 754 O O . GLU A 1 98 ? -0.787 -2.555 -3.339 1.00 88.44 98 GLU A O 1
ATOM 759 N N . VAL A 1 99 ? -1.420 -0.984 -4.801 1.00 90.31 99 VAL A N 1
ATOM 760 C CA . VAL A 1 99 ? -0.265 -0.092 -4.585 1.00 90.31 99 VAL A CA 1
ATOM 761 C C . VAL A 1 99 ? -0.445 0.820 -3.370 1.00 90.31 99 VAL A C 1
ATOM 763 O O . VAL A 1 99 ? 0.512 1.061 -2.628 1.00 90.31 99 VAL A O 1
ATOM 766 N N . HIS A 1 100 ? -1.644 1.369 -3.191 1.00 91.44 100 HIS A N 1
ATOM 767 C CA . HIS A 1 100 ? -1.993 2.256 -2.090 1.00 91.44 100 HIS A CA 1
ATOM 768 C C . HIS A 1 100 ? -3.356 1.848 -1.513 1.00 91.44 100 HIS A C 1
ATOM 770 O O . HIS A 1 100 ? -4.387 2.335 -1.982 1.00 91.44 100 HIS A O 1
ATOM 776 N N . PRO A 1 101 ? -3.354 0.946 -0.514 1.00 91.75 101 PRO A N 1
ATOM 777 C CA . PRO A 1 101 ? -4.572 0.495 0.144 1.00 91.75 101 PRO A CA 1
ATOM 778 C C . PRO A 1 101 ? -5.345 1.632 0.810 1.00 91.75 101 PRO A C 1
ATOM 780 O O . PRO A 1 101 ? -4.764 2.606 1.286 1.00 91.75 101 PRO A O 1
ATOM 783 N N . ASN A 1 102 ? -6.656 1.479 0.931 1.00 91.31 102 ASN A N 1
ATOM 784 C CA . ASN A 1 102 ? -7.481 2.410 1.693 1.00 91.31 102 ASN A CA 1
ATOM 785 C C . ASN A 1 102 ? -7.659 1.899 3.120 1.00 91.31 102 ASN A C 1
ATOM 787 O O . ASN A 1 102 ? -8.055 0.755 3.308 1.00 91.31 102 ASN A O 1
ATOM 791 N N . LEU A 1 103 ? -7.396 2.734 4.126 1.00 90.88 103 LEU A N 1
ATOM 792 C CA . LEU A 1 103 ? -7.607 2.391 5.533 1.00 90.88 103 LEU A CA 1
ATOM 793 C C . LEU A 1 103 ? -8.864 3.084 6.055 1.00 90.88 103 LEU A C 1
ATOM 795 O O . LEU A 1 103 ? -8.954 4.304 6.011 1.00 90.88 103 LEU A O 1
ATOM 799 N N . TYR A 1 104 ? -9.807 2.326 6.589 1.00 89.62 104 TYR A N 1
ATOM 800 C CA . TYR A 1 104 ? -11.063 2.823 7.133 1.00 89.62 104 TYR A CA 1
ATOM 801 C C . TYR A 1 104 ? -11.121 2.589 8.638 1.00 89.62 104 TYR A C 1
ATOM 803 O O . TYR A 1 104 ? -10.796 1.501 9.114 1.00 89.62 104 TYR A O 1
ATOM 811 N N . SER A 1 105 ? -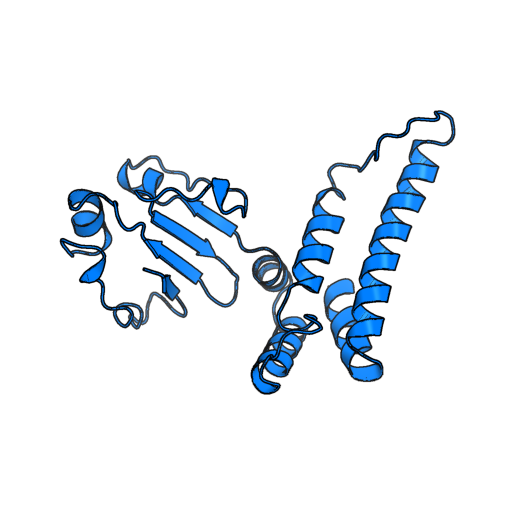11.577 3.590 9.390 1.00 87.38 105 SER A N 1
ATOM 812 C CA . SER A 1 105 ? -11.937 3.400 10.798 1.00 87.38 105 SER A CA 1
ATOM 813 C C . SER A 1 105 ? -13.347 2.830 10.911 1.00 87.38 105 SER A C 1
ATOM 815 O O . SER A 1 105 ? -14.301 3.414 10.393 1.00 87.38 105 SER A O 1
ATOM 817 N N . LEU A 1 106 ? -13.492 1.703 11.611 1.00 82.12 106 LEU A N 1
ATOM 818 C CA . LEU A 1 106 ? -14.794 1.082 11.873 1.00 82.12 106 LEU A CA 1
ATOM 819 C C . LEU A 1 106 ? -15.476 1.655 13.125 1.00 82.12 106 LEU A C 1
ATOM 821 O O . LEU A 1 106 ? -16.636 1.339 13.395 1.00 82.12 106 LEU A O 1
ATOM 825 N N . SER A 1 107 ? -14.808 2.553 13.854 1.00 74.69 107 SER A N 1
ATOM 826 C CA . SER A 1 107 ? -15.360 3.214 15.042 1.00 74.69 107 SER A CA 1
ATOM 827 C C . SER A 1 107 ? -16.629 4.024 14.737 1.00 74.69 107 SER A C 1
ATOM 829 O O . SER A 1 107 ? -17.516 4.112 15.586 1.00 74.69 107 SER A O 1
ATOM 831 N N . SER A 1 108 ? -16.753 4.581 13.525 1.00 66.88 108 SER A N 1
ATOM 832 C CA . SER A 1 108 ? -17.936 5.345 13.095 1.00 66.88 108 SER A CA 1
ATOM 833 C C . SER A 1 108 ? -19.160 4.460 12.834 1.00 66.88 108 SER A C 1
ATOM 835 O O . SER A 1 108 ? -20.284 4.870 13.124 1.00 66.88 108 SER A O 1
ATOM 837 N N . ILE A 1 109 ? -18.958 3.215 12.380 1.00 67.31 109 ILE A N 1
ATOM 838 C CA . ILE A 1 109 ? -20.060 2.274 12.106 1.00 67.31 109 ILE A CA 1
ATOM 839 C C . ILE A 1 109 ? -20.807 1.931 13.394 1.00 67.31 109 ILE A C 1
ATOM 841 O O . ILE A 1 109 ? -22.037 1.917 13.409 1.00 67.31 109 ILE A O 1
ATOM 845 N N . ALA A 1 110 ? -20.087 1.705 14.497 1.00 61.66 110 ALA A N 1
ATOM 846 C CA . ALA A 1 110 ? -20.726 1.420 15.783 1.00 61.66 110 ALA A CA 1
ATOM 847 C C . ALA A 1 110 ? -21.548 2.599 16.317 1.00 61.66 110 ALA A C 1
ATOM 849 O O . ALA A 1 110 ? -22.491 2.392 17.077 1.00 61.66 110 ALA A O 1
ATOM 850 N N . LYS A 1 111 ? -21.221 3.828 15.903 1.00 64.88 111 LYS A N 1
ATOM 851 C CA . LYS A 1 111 ? -21.982 5.034 16.248 1.00 64.88 111 LYS A CA 1
ATOM 852 C C . LYS A 1 111 ? -23.160 5.296 15.304 1.00 64.88 111 LYS A C 1
ATOM 854 O O . LYS A 1 111 ? -23.885 6.258 15.527 1.00 64.88 111 LYS A O 1
ATOM 859 N N . GLN A 1 112 ? -23.367 4.454 14.283 1.00 64.44 112 GLN A N 1
ATOM 860 C CA . GLN A 1 112 ? -24.373 4.639 13.225 1.00 64.44 112 GLN A CA 1
ATOM 861 C C . GLN A 1 112 ? -24.247 5.981 12.477 1.00 64.44 112 GLN A C 1
ATOM 863 O O . GLN A 1 112 ? -25.199 6.440 11.846 1.00 64.44 112 GLN A O 1
ATOM 868 N N . GLU A 1 113 ? -23.069 6.607 12.511 1.00 60.62 113 GLU A N 1
ATOM 869 C CA . GLU A 1 113 ? -22.761 7.780 11.695 1.00 60.62 113 GLU A CA 1
ATOM 870 C C . GLU A 1 113 ? -22.347 7.269 10.310 1.00 60.62 113 GLU A C 1
ATOM 872 O O . GLU A 1 113 ? -21.342 6.578 10.164 1.00 60.62 113 GLU A O 1
ATOM 877 N N . GLY A 1 114 ? -23.189 7.516 9.306 1.00 58.56 114 GLY A N 1
ATOM 878 C CA . GLY A 1 114 ? -23.252 6.756 8.051 1.00 58.56 114 GLY A CA 1
ATOM 879 C C . GLY A 1 114 ? -22.051 6.795 7.098 1.00 58.56 114 GLY A C 1
ATOM 880 O O . GLY A 1 114 ? -22.160 6.192 6.035 1.00 58.56 114 GLY A O 1
ATOM 881 N N . ASP A 1 115 ? -20.929 7.433 7.446 1.00 69.56 115 ASP A N 1
ATOM 882 C CA . ASP A 1 115 ? -19.752 7.522 6.574 1.00 69.56 115 ASP A CA 1
ATOM 883 C C . ASP A 1 115 ? -18.508 6.869 7.191 1.00 69.56 115 ASP A C 1
ATOM 885 O O . ASP A 1 115 ? -18.081 7.173 8.309 1.00 69.56 115 ASP A O 1
ATOM 889 N N . LEU A 1 116 ? -17.882 5.982 6.411 1.00 76.00 116 LEU A N 1
ATOM 890 C CA . LEU A 1 116 ? -16.580 5.405 6.734 1.00 76.00 116 LEU A CA 1
ATOM 891 C C . LEU A 1 116 ? -15.496 6.464 6.559 1.00 76.00 116 LEU A C 1
ATOM 893 O O . LEU A 1 116 ? -15.271 6.976 5.462 1.00 76.00 116 LEU A O 1
ATOM 897 N N . LEU A 1 117 ? -14.785 6.760 7.643 1.00 82.00 117 LEU A N 1
ATOM 898 C CA . LEU A 1 117 ? -13.686 7.714 7.614 1.00 82.00 117 LEU A CA 1
ATOM 899 C C . LEU A 1 117 ? -12.444 7.051 7.013 1.00 82.00 117 LEU A C 1
ATOM 901 O O . LEU A 1 117 ? -11.875 6.133 7.609 1.00 82.00 117 LEU A O 1
ATOM 905 N N . LEU A 1 118 ? -12.031 7.532 5.836 1.00 87.06 118 LEU A N 1
ATOM 906 C CA . LEU A 1 118 ? -10.768 7.158 5.202 1.00 87.06 118 LEU A CA 1
ATOM 907 C C . LEU A 1 118 ? -9.604 7.823 5.949 1.00 87.06 118 LEU A C 1
ATOM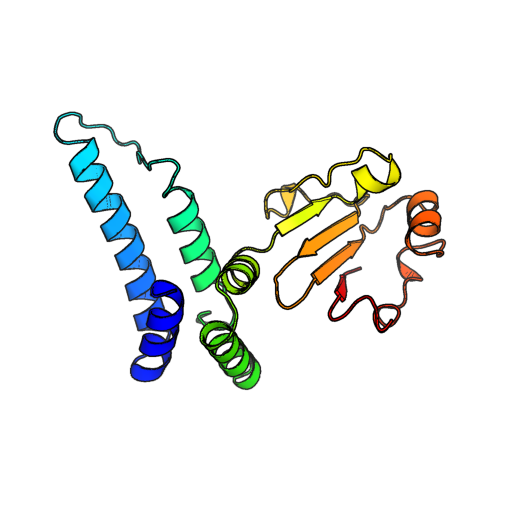 909 O O . LEU A 1 118 ? -9.521 9.050 6.034 1.00 87.06 118 LEU A O 1
ATOM 913 N N . LEU A 1 119 ? -8.699 7.005 6.471 1.00 88.06 119 LEU A N 1
ATOM 914 C CA . LEU A 1 119 ? -7.521 7.415 7.217 1.00 88.06 119 LEU A CA 1
ATOM 915 C C . LEU A 1 119 ? -6.258 7.374 6.344 1.00 88.06 119 LEU A C 1
ATOM 917 O O . LEU A 1 119 ? -6.134 6.519 5.461 1.00 88.06 119 LEU A O 1
ATOM 921 N N . PRO A 1 120 ? -5.275 8.255 6.608 1.00 88.19 120 PRO A N 1
ATOM 922 C CA . PRO A 1 120 ? -3.968 8.152 5.976 1.00 88.19 120 PRO A CA 1
ATOM 923 C C . PRO A 1 120 ? -3.270 6.848 6.380 1.00 88.19 120 PRO A C 1
ATOM 925 O O . PRO A 1 120 ? -3.307 6.453 7.548 1.00 88.19 120 PRO A O 1
ATOM 928 N N . LEU A 1 121 ? -2.552 6.229 5.438 1.00 84.81 121 LEU A N 1
ATOM 929 C CA . LEU A 1 121 ? -1.732 5.034 5.671 1.00 84.81 121 LEU A CA 1
ATOM 930 C C . LEU A 1 121 ? -0.460 5.350 6.478 1.00 84.81 121 LEU A C 1
ATOM 932 O O . LEU A 1 121 ? 0.655 5.345 5.954 1.00 84.81 121 LEU A O 1
ATOM 936 N N . SER A 1 122 ? -0.635 5.623 7.767 1.00 86.00 122 SER A N 1
ATOM 937 C CA . SER A 1 122 ? 0.433 5.789 8.750 1.00 86.00 122 SER A CA 1
ATOM 938 C C . SER A 1 122 ? 0.077 5.028 10.018 1.00 86.00 122 SER A C 1
ATOM 940 O O . SER A 1 122 ? -1.079 5.020 10.438 1.00 86.00 122 SER A O 1
ATOM 942 N N . PHE A 1 123 ? 1.085 4.430 10.653 1.00 83.81 123 PHE A N 1
ATOM 943 C CA . PHE A 1 123 ? 0.921 3.773 11.950 1.00 83.81 123 PHE A CA 1
ATOM 944 C C . PHE A 1 123 ? 0.472 4.755 13.044 1.00 83.81 123 PHE A C 1
ATOM 946 O O . PHE A 1 123 ? -0.170 4.356 14.004 1.00 83.81 123 PHE A O 1
ATOM 953 N N . GLU A 1 124 ? 0.750 6.049 12.874 1.00 86.75 124 GLU A N 1
ATOM 954 C CA . GLU A 1 124 ? 0.322 7.105 13.801 1.00 86.75 124 GLU A CA 1
ATOM 955 C C . GLU A 1 124 ? -1.204 7.237 13.909 1.00 86.75 124 GLU A C 1
ATOM 957 O O . GLU A 1 124 ? -1.696 7.727 14.918 1.00 86.75 124 GLU A O 1
ATOM 962 N N . ASN A 1 125 ? -1.949 6.778 12.897 1.00 84.12 125 ASN A N 1
ATOM 963 C CA . ASN A 1 125 ? -3.414 6.819 12.887 1.00 84.12 125 ASN A CA 1
ATOM 964 C C . ASN A 1 125 ? -4.055 5.546 13.466 1.00 84.12 125 ASN A C 1
ATOM 966 O O . ASN A 1 125 ? -5.279 5.414 13.430 1.00 84.12 125 ASN A O 1
ATOM 970 N N . ILE A 1 126 ? -3.240 4.593 13.936 1.00 86.94 126 ILE A N 1
ATOM 971 C CA . ILE A 1 126 ? -3.692 3.316 14.487 1.00 86.94 126 ILE A CA 1
ATOM 972 C C . ILE A 1 126 ? -3.603 3.380 16.011 1.00 86.94 126 ILE A C 1
ATOM 974 O O . ILE A 1 126 ? -2.521 3.390 16.600 1.00 86.94 126 ILE A O 1
ATOM 978 N N . GLU A 1 127 ? -4.764 3.385 16.651 1.00 86.88 127 GLU A N 1
ATOM 979 C CA . GLU A 1 127 ? -4.920 3.364 18.099 1.00 86.88 127 GLU A CA 1
ATOM 980 C C . GLU A 1 127 ? -5.079 1.923 18.609 1.00 86.88 127 GLU A C 1
ATOM 982 O O . GLU A 1 127 ? -5.409 0.994 17.866 1.00 86.88 127 GLU A O 1
ATOM 987 N N . LYS A 1 128 ? -4.801 1.711 19.899 1.00 85.69 128 LYS A N 1
ATOM 988 C CA . LYS A 1 128 ? -4.833 0.372 20.520 1.00 85.69 128 LYS A CA 1
ATOM 989 C C . LYS A 1 128 ? -6.247 -0.117 20.819 1.00 85.69 128 LYS A C 1
ATOM 991 O O . LYS A 1 128 ? -6.439 -1.320 20.959 1.00 85.69 128 LYS A O 1
ATOM 996 N N . ASP A 1 129 ? -7.191 0.800 20.929 1.00 86.50 129 ASP A N 1
ATOM 997 C CA . ASP A 1 129 ? -8.618 0.601 21.179 1.00 86.50 129 ASP A CA 1
ATOM 998 C C . ASP A 1 129 ? -9.464 0.718 19.898 1.00 86.50 129 ASP A C 1
ATOM 1000 O O . ASP A 1 129 ? -10.689 0.604 19.944 1.00 86.50 129 ASP A O 1
ATOM 1004 N N . GLY A 1 130 ? -8.815 0.918 18.745 1.00 85.25 130 GLY A N 1
ATOM 1005 C CA . GLY A 1 130 ? -9.462 1.054 17.445 1.00 85.25 130 GLY A CA 1
ATOM 1006 C C . GLY A 1 130 ? -9.605 -0.264 16.682 1.00 85.25 130 GLY A C 1
ATOM 1007 O O . GLY A 1 130 ? -8.822 -1.202 16.842 1.00 85.25 130 GLY A O 1
ATOM 1008 N N . VAL A 1 131 ? -10.593 -0.306 15.787 1.00 85.31 131 VAL A N 1
ATOM 1009 C CA . VAL A 1 131 ? -10.762 -1.371 14.791 1.00 85.31 131 VAL A CA 1
ATOM 1010 C C . VAL A 1 131 ? -10.753 -0.744 13.405 1.00 85.31 131 VAL A C 1
ATOM 1012 O O . VAL A 1 131 ? -11.485 0.214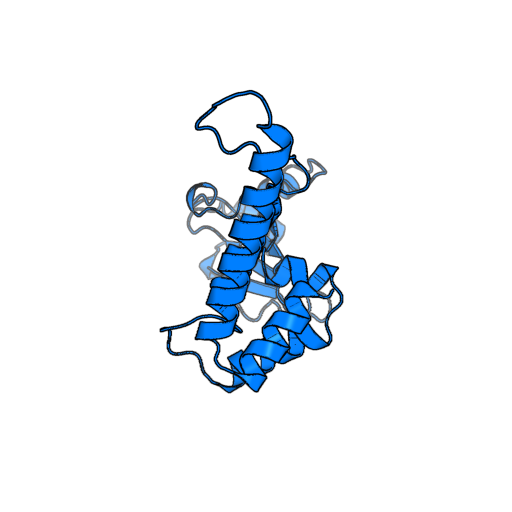 13.140 1.00 85.31 131 VAL A O 1
ATOM 1015 N N . TYR A 1 132 ? -9.920 -1.284 12.520 1.00 88.62 132 TYR A N 1
ATOM 1016 C CA . TYR A 1 132 ? -9.662 -0.705 11.207 1.00 88.62 132 TYR A CA 1
ATOM 1017 C C . TYR A 1 132 ? -9.819 -1.745 10.105 1.00 88.62 132 TYR A C 1
ATOM 1019 O O . TYR A 1 132 ? -9.389 -2.886 10.247 1.00 88.62 132 TYR A O 1
ATOM 1027 N N . LEU A 1 133 ? -10.393 -1.332 8.980 1.00 87.69 133 LEU A N 1
ATOM 1028 C CA . LEU A 1 133 ? -10.497 -2.138 7.769 1.00 87.69 133 LEU A CA 1
ATOM 1029 C C . LEU A 1 133 ? -9.592 -1.536 6.698 1.00 87.69 133 LEU A C 1
ATOM 1031 O O . LEU A 1 133 ? -9.793 -0.402 6.284 1.00 87.69 133 LEU A O 1
ATOM 1035 N N . MET A 1 134 ? -8.605 -2.287 6.237 1.00 89.81 134 MET A N 1
ATOM 1036 C CA . MET A 1 134 ? -7.751 -1.918 5.120 1.00 89.81 134 MET A CA 1
ATOM 1037 C C . MET A 1 134 ? -8.188 -2.667 3.863 1.00 89.81 134 MET A C 1
ATOM 1039 O O . MET A 1 134 ? -8.122 -3.891 3.823 1.00 89.81 134 MET A O 1
ATOM 1043 N N . ASP A 1 135 ? -8.577 -1.945 2.823 1.00 89.56 135 ASP A N 1
ATOM 1044 C CA . ASP A 1 135 ? -8.840 -2.496 1.496 1.00 89.56 135 ASP A CA 1
ATOM 1045 C C . ASP A 1 135 ? -7.586 -2.378 0.619 1.00 89.56 135 ASP A C 1
ATOM 1047 O O . ASP A 1 135 ? -7.198 -1.275 0.230 1.00 89.56 135 ASP A O 1
ATOM 1051 N N . ALA A 1 136 ? -6.950 -3.514 0.321 1.00 87.31 136 ALA A N 1
ATOM 1052 C CA . ALA A 1 136 ? -5.770 -3.624 -0.540 1.00 87.31 136 ALA A CA 1
ATOM 1053 C C . ALA A 1 136 ? -6.107 -4.200 -1.933 1.00 87.31 136 ALA A C 1
ATOM 1055 O O . ALA A 1 136 ? -5.236 -4.738 -2.623 1.00 87.31 136 ALA A O 1
ATOM 1056 N N . GLY A 1 137 ? -7.373 -4.131 -2.355 1.00 84.38 137 GLY A N 1
ATOM 1057 C CA . GLY A 1 137 ? -7.843 -4.591 -3.660 1.00 84.38 137 GLY A CA 1
ATOM 1058 C C . GLY A 1 137 ? -8.049 -6.104 -3.718 1.00 84.38 137 GLY A C 1
ATOM 1059 O O . GLY A 1 137 ? -9.181 -6.575 -3.704 1.00 84.38 137 GLY A O 1
ATOM 1060 N N . SER A 1 138 ? -6.965 -6.883 -3.796 1.00 78.06 138 SER A N 1
ATOM 1061 C CA . SER A 1 138 ? -7.054 -8.359 -3.858 1.00 78.06 138 SER A CA 1
ATOM 1062 C C . SER A 1 138 ? -7.395 -8.996 -2.508 1.00 78.06 138 SER A C 1
ATOM 1064 O O . SER A 1 138 ? -7.935 -10.104 -2.452 1.00 78.06 138 SER A O 1
ATOM 1066 N N . TYR A 1 139 ? -7.053 -8.288 -1.434 1.00 82.56 139 TYR A N 1
ATOM 1067 C CA . TYR A 1 139 ? -7.221 -8.706 -0.052 1.00 82.56 139 TYR A CA 1
ATOM 1068 C C . TYR A 1 139 ? -7.749 -7.535 0.763 1.00 82.56 139 TYR A C 1
ATOM 1070 O O . TYR A 1 139 ? -7.398 -6.383 0.502 1.00 82.56 139 TYR A O 1
ATOM 1078 N N . MET A 1 140 ? -8.526 -7.841 1.791 1.00 85.19 140 MET A N 1
ATOM 1079 C CA . MET A 1 140 ? -8.883 -6.877 2.824 1.00 85.19 140 MET A CA 1
ATOM 1080 C C . MET A 1 140 ? -8.278 -7.328 4.148 1.00 85.19 140 MET A C 1
ATOM 1082 O O . MET A 1 140 ? -8.298 -8.514 4.466 1.00 85.19 140 MET A O 1
ATOM 1086 N N . TYR A 1 141 ? -7.739 -6.399 4.926 1.00 85.25 141 TYR A N 1
ATOM 1087 C CA . TYR A 1 141 ? -7.214 -6.672 6.255 1.00 85.25 141 TYR A CA 1
ATOM 1088 C C . TYR A 1 141 ? -8.100 -6.014 7.292 1.00 85.25 141 TYR A C 1
ATOM 1090 O O . TYR A 1 141 ? -8.330 -4.811 7.249 1.00 85.25 141 TYR A O 1
ATOM 1098 N N . LEU A 1 142 ? -8.575 -6.790 8.248 1.00 85.50 142 LEU A N 1
ATOM 1099 C CA . LEU A 1 142 ? -9.282 -6.285 9.405 1.00 85.50 142 LEU A CA 1
ATOM 1100 C C . LEU A 1 142 ? -8.314 -6.295 10.584 1.00 85.50 142 LEU A C 1
ATOM 1102 O O . LEU A 1 142 ? -7.931 -7.361 11.055 1.00 85.50 142 LEU A O 1
ATOM 1106 N N . TYR A 1 143 ? -7.904 -5.117 11.034 1.00 86.19 143 TYR A N 1
ATOM 1107 C CA . TYR A 1 143 ? -7.067 -4.957 12.214 1.00 86.19 143 TYR A CA 1
ATOM 1108 C C . TYR A 1 143 ? -7.931 -4.675 13.438 1.00 86.19 143 TYR A C 1
ATOM 1110 O O . TYR A 1 143 ? -8.783 -3.781 13.408 1.00 86.19 143 TYR A O 1
ATOM 1118 N N . ILE A 1 144 ? -7.676 -5.400 14.524 1.00 83.88 144 ILE A N 1
ATOM 1119 C CA . ILE A 1 144 ? -8.410 -5.266 15.782 1.00 83.88 144 ILE A CA 1
ATOM 1120 C C . ILE A 1 144 ? -7.415 -4.917 16.880 1.00 83.88 144 ILE A C 1
ATOM 1122 O O . ILE A 1 144 ? -6.524 -5.696 17.198 1.00 83.88 144 ILE A O 1
ATOM 1126 N N . GLY A 1 145 ? -7.567 -3.730 17.461 1.00 84.31 145 GLY A N 1
ATOM 1127 C CA . GLY A 1 145 ? -6.746 -3.300 18.577 1.00 84.31 145 GLY A CA 1
ATOM 1128 C C . GLY A 1 145 ? -6.904 -4.200 19.807 1.00 84.31 145 GLY A C 1
ATOM 1129 O O . GLY A 1 145 ? -7.970 -4.742 20.101 1.00 84.31 145 GLY A O 1
ATOM 1130 N N . LYS A 1 146 ? -5.822 -4.339 20.569 1.00 82.94 146 LYS A N 1
ATOM 1131 C CA . LYS A 1 146 ? -5.784 -5.154 21.791 1.00 82.94 146 LYS A CA 1
ATOM 1132 C C . LYS A 1 146 ? -6.660 -4.627 22.937 1.00 82.94 146 LYS A C 1
ATOM 1134 O O . LYS A 1 146 ? -7.064 -5.411 23.788 1.00 82.94 146 LYS A O 1
ATOM 1139 N N . ASP A 1 147 ? -6.910 -3.319 22.970 1.00 84.31 147 ASP A N 1
ATOM 1140 C CA . ASP A 1 147 ? -7.626 -2.620 24.042 1.00 84.31 147 ASP A CA 1
ATOM 1141 C C . ASP A 1 147 ? -9.045 -2.218 23.575 1.00 84.31 147 ASP A C 1
ATOM 1143 O O . ASP A 1 147 ? -9.649 -1.291 24.115 1.00 84.31 147 ASP A O 1
ATOM 1147 N N . VAL A 1 148 ? -9.575 -2.884 22.538 1.00 83.62 148 VAL A N 1
ATOM 1148 C CA . VAL A 1 148 ? -10.922 -2.629 22.005 1.00 83.62 148 VAL A CA 1
ATOM 1149 C C . VAL A 1 148 ? -11.980 -2.996 23.057 1.00 83.62 148 VAL A C 1
ATOM 1151 O O . VAL A 1 148 ? -11.882 -4.064 23.663 1.00 83.62 148 VAL A O 1
A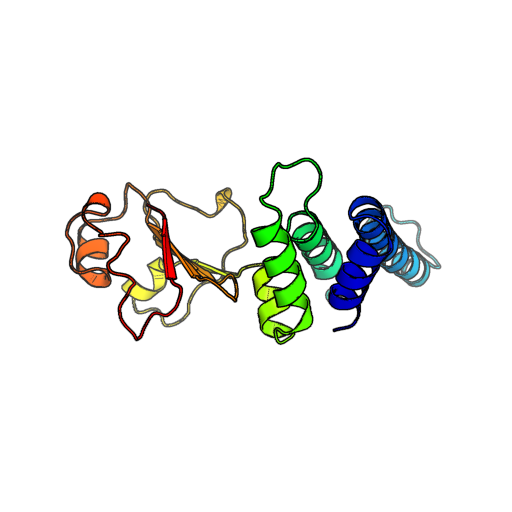TOM 1154 N N . PRO A 1 149 ? -13.018 -2.162 23.267 1.00 82.12 149 PRO A N 1
ATOM 1155 C CA . PRO A 1 149 ? -14.069 -2.455 24.236 1.00 82.12 149 PRO A CA 1
ATOM 1156 C C . PRO A 1 149 ? -14.827 -3.759 23.936 1.00 82.12 149 PRO A C 1
ATOM 1158 O O . PRO A 1 149 ? -15.325 -3.952 22.825 1.00 82.12 149 PRO A O 1
ATOM 1161 N N . ASP A 1 150 ? -15.037 -4.592 24.959 1.00 82.38 150 ASP A N 1
ATOM 1162 C CA . ASP A 1 150 ? -15.780 -5.863 24.862 1.00 82.38 150 ASP A CA 1
ATOM 1163 C C . ASP A 1 150 ? -17.190 -5.692 24.258 1.00 82.38 150 ASP A C 1
ATOM 1165 O O . ASP A 1 150 ? -17.691 -6.564 23.543 1.00 82.38 150 ASP A O 1
ATOM 1169 N N . SER A 1 151 ? -17.838 -4.547 24.505 1.00 79.94 151 SER A N 1
ATOM 1170 C CA . SER A 1 151 ? -19.151 -4.206 23.939 1.00 79.94 151 SER A CA 1
ATOM 1171 C C . SER A 1 151 ? -19.112 -4.027 22.419 1.00 79.94 151 SER A C 1
ATOM 1173 O O . SER A 1 151 ? -20.058 -4.412 21.726 1.00 79.94 151 SER A O 1
ATOM 1175 N N . PHE A 1 152 ? -18.016 -3.481 21.892 1.00 76.75 152 PHE A N 1
ATOM 1176 C CA . PHE A 1 152 ? -17.788 -3.298 20.462 1.00 76.75 152 PHE A CA 1
ATOM 1177 C C . PHE A 1 152 ? -17.473 -4.640 19.794 1.00 76.75 152 PHE A C 1
ATOM 1179 O O . PHE A 1 152 ? -18.091 -4.978 18.783 1.00 76.75 152 PHE A O 1
ATOM 1186 N N . CYS A 1 153 ? -16.601 -5.451 20.406 1.00 75.19 153 CYS A N 1
ATOM 1187 C CA . CYS A 1 153 ? -16.310 -6.810 19.939 1.00 75.19 153 CYS A CA 1
ATOM 1188 C C . CYS A 1 153 ? -17.566 -7.687 19.899 1.00 75.19 153 CYS A C 1
ATOM 1190 O O . CYS A 1 153 ? -17.832 -8.338 18.887 1.00 75.19 153 CYS A O 1
ATOM 1192 N N . SER A 1 154 ? -18.386 -7.634 20.949 1.00 76.88 154 SER A N 1
ATOM 1193 C CA . SER A 1 154 ? -19.620 -8.421 21.027 1.00 76.88 154 SER A CA 1
ATOM 1194 C C . SER A 1 154 ? -20.641 -7.988 19.974 1.00 76.88 154 SER A C 1
ATOM 1196 O O . SER A 1 154 ? -21.339 -8.828 19.416 1.00 76.88 154 SER A O 1
ATOM 1198 N N . SER A 1 155 ? -20.712 -6.689 19.665 1.00 74.12 155 SER A N 1
ATOM 1199 C CA . SER A 1 155 ? -21.676 -6.151 18.696 1.00 74.12 155 SER A CA 1
ATOM 1200 C C . SER A 1 155 ? -21.292 -6.434 17.239 1.00 74.12 155 SER A C 1
ATOM 1202 O O . SER A 1 155 ? -22.176 -6.665 16.419 1.00 74.12 155 SER A O 1
ATOM 1204 N N . LEU A 1 156 ? -19.997 -6.409 16.902 1.00 72.31 156 LEU A N 1
ATOM 1205 C CA . LEU A 1 156 ? -19.520 -6.600 15.523 1.00 72.31 156 LEU A CA 1
ATOM 1206 C C . LEU A 1 156 ? -19.153 -8.046 15.193 1.00 72.31 156 LEU A C 1
ATOM 1208 O O . LEU A 1 156 ? -19.419 -8.500 14.083 1.00 72.31 156 LEU A O 1
ATOM 1212 N N . PHE A 1 157 ? -18.543 -8.759 16.138 1.00 72.62 157 PHE A N 1
ATOM 1213 C CA . PHE A 1 157 ? -18.015 -10.109 15.922 1.00 72.62 157 PHE A CA 1
ATOM 1214 C C . PHE A 1 157 ? -18.790 -11.188 16.680 1.00 72.62 157 PHE A C 1
ATOM 1216 O O . PHE A 1 157 ? -18.550 -12.370 16.456 1.00 72.62 157 PHE A O 1
ATOM 1223 N N . GLY A 1 158 ? -19.707 -10.812 17.579 1.00 69.56 158 GLY A N 1
ATOM 1224 C CA . GLY A 1 158 ? -20.435 -11.773 18.411 1.00 69.56 158 GLY A CA 1
ATOM 1225 C C . GLY A 1 158 ? -19.568 -12.456 19.475 1.00 69.56 158 GLY A C 1
ATOM 1226 O O . GLY A 1 158 ? -20.014 -13.433 20.074 1.00 69.56 158 GLY A O 1
ATOM 1227 N N . VAL A 1 159 ? -18.348 -11.961 19.719 1.00 72.31 159 VAL A N 1
ATOM 1228 C CA . VAL A 1 159 ? -17.408 -12.506 20.711 1.00 72.31 159 VAL A CA 1
ATOM 1229 C C . VAL A 1 159 ? -17.029 -11.469 21.762 1.00 72.31 159 VAL A C 1
ATOM 1231 O O . VAL A 1 159 ? -16.991 -10.272 21.488 1.00 72.31 159 VAL A O 1
ATOM 1234 N N . VAL A 1 160 ? -16.732 -11.940 22.975 1.00 66.19 160 VAL A N 1
ATOM 1235 C CA . VAL A 1 160 ? -16.484 -11.065 24.131 1.00 66.19 160 VAL A CA 1
ATOM 1236 C C . VAL A 1 160 ? -15.085 -10.454 24.092 1.00 66.19 160 VAL A C 1
ATOM 1238 O O . VAL A 1 160 ? -14.932 -9.297 24.464 1.00 66.19 160 VAL A O 1
ATOM 1241 N N . LYS A 1 161 ? -14.071 -11.196 23.625 1.00 69.38 161 LYS A N 1
ATOM 1242 C CA . LYS A 1 161 ? -12.679 -10.728 23.589 1.00 69.38 161 LYS A CA 1
ATOM 1243 C C . LYS A 1 161 ? -12.089 -10.771 22.179 1.00 69.38 161 LYS A C 1
ATOM 1245 O O . LYS A 1 161 ? -12.368 -11.719 21.446 1.00 69.38 161 LYS A O 1
ATOM 1250 N N . PRO A 1 162 ? -11.183 -9.835 21.836 1.00 65.38 162 PRO A N 1
ATOM 1251 C CA . PRO A 1 162 ? -10.449 -9.855 20.569 1.00 65.38 162 PRO A CA 1
ATOM 1252 C C . PRO A 1 162 ? -9.668 -11.153 20.318 1.00 65.38 162 PRO A C 1
ATOM 1254 O O . PRO A 1 162 ? -9.601 -11.612 19.185 1.00 65.38 162 PRO A O 1
ATOM 1257 N N . LEU A 1 163 ? -9.109 -11.775 21.367 1.00 69.38 163 LEU A N 1
ATOM 1258 C CA . LEU A 1 163 ? -8.352 -13.032 21.249 1.00 69.38 163 LEU A CA 1
ATOM 1259 C C . LEU A 1 163 ? -9.216 -14.250 20.894 1.00 69.38 163 LEU A C 1
ATOM 1261 O O . LEU A 1 163 ? -8.674 -15.241 20.414 1.00 69.38 163 LEU A O 1
ATOM 1265 N N . ASP A 1 164 ? -10.525 -14.187 21.141 1.00 67.56 164 ASP A N 1
ATOM 1266 C CA . ASP A 1 164 ? -11.445 -15.297 20.868 1.00 67.56 164 ASP A CA 1
ATOM 1267 C C . ASP A 1 164 ? -11.942 -15.277 19.410 1.00 67.56 164 ASP A C 1
ATOM 1269 O O . ASP A 1 164 ? -12.720 -16.138 18.998 1.00 67.56 164 ASP A O 1
ATOM 1273 N N . ILE A 1 165 ? -11.503 -14.290 18.619 1.00 69.06 165 ILE A N 1
ATOM 1274 C CA . ILE A 1 165 ? -11.812 -14.189 17.196 1.00 69.06 165 ILE A CA 1
ATOM 1275 C C . ILE A 1 165 ? -10.991 -15.239 16.456 1.00 69.06 165 ILE A C 1
ATOM 1277 O O . ILE A 1 165 ? -9.774 -15.118 16.329 1.00 69.06 165 ILE A O 1
ATOM 1281 N N 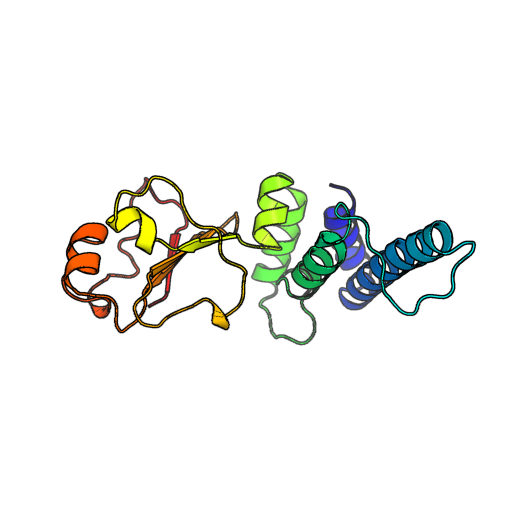. ASP A 1 166 ? -11.670 -16.265 15.945 1.00 66.31 166 ASP A N 1
ATOM 1282 C CA . ASP A 1 166 ? -11.039 -17.264 15.092 1.00 66.31 166 ASP A CA 1
ATOM 1283 C C . ASP A 1 166 ? -10.580 -16.598 13.778 1.00 66.31 166 ASP A C 1
ATOM 1285 O O . ASP A 1 166 ? -11.422 -16.106 13.013 1.00 66.31 166 ASP A O 1
ATOM 1289 N N . PRO A 1 167 ? -9.271 -16.602 13.458 1.00 63.03 167 PRO A N 1
ATOM 1290 C CA . PRO A 1 167 ? -8.771 -16.103 12.180 1.00 63.03 167 PRO A CA 1
ATOM 1291 C C . PRO A 1 167 ? -9.401 -16.816 10.969 1.00 63.03 167 PRO A C 1
ATOM 1293 O O . PRO A 1 167 ? -9.385 -16.273 9.864 1.00 63.03 167 PRO A O 1
ATOM 1296 N N . ALA A 1 168 ? -9.966 -18.017 11.156 1.00 56.44 168 ALA A N 1
ATOM 1297 C CA . ALA A 1 168 ? -10.652 -18.801 10.129 1.00 56.44 168 ALA A CA 1
ATOM 1298 C C . ALA A 1 168 ? -12.156 -18.482 9.974 1.00 56.44 168 ALA A C 1
ATOM 1300 O O . ALA A 1 168 ? -12.771 -18.923 8.992 1.00 56.44 168 ALA A O 1
ATOM 1301 N N . MET A 1 169 ? -12.748 -17.667 10.865 1.00 54.25 169 MET A N 1
ATOM 1302 C CA . MET A 1 169 ? -14.162 -17.235 10.800 1.00 54.25 169 MET A CA 1
ATOM 1303 C C . MET A 1 169 ? -14.486 -16.440 9.518 1.00 54.25 169 MET A C 1
ATOM 1305 O O . MET A 1 169 ? -15.642 -16.222 9.162 1.00 54.25 169 MET A O 1
ATOM 1309 N N . VAL A 1 170 ? -13.447 -16.051 8.783 1.00 54.09 170 VAL A N 1
ATOM 1310 C CA . VAL A 1 170 ? -13.494 -15.258 7.555 1.00 54.09 170 VAL A CA 1
ATOM 1311 C C . VAL A 1 170 ? -13.786 -16.085 6.295 1.00 54.09 170 VAL A C 1
ATOM 1313 O O . VAL A 1 170 ? -13.928 -15.543 5.206 1.00 54.09 170 VAL A O 1
ATOM 1316 N N . SER A 1 171 ? -13.934 -17.404 6.418 1.00 46.81 171 SER A N 1
ATOM 1317 C CA . SER A 1 171 ? -14.244 -18.299 5.291 1.00 46.81 171 SER A CA 1
ATOM 1318 C C . SER A 1 171 ? -15.728 -18.327 4.876 1.00 46.81 171 SER A C 1
ATOM 1320 O O . SER A 1 171 ? -16.108 -19.125 4.016 1.00 46.81 171 SER A O 1
ATOM 1322 N N . SER A 1 172 ? -16.579 -17.457 5.439 1.00 41.75 172 SER A N 1
ATOM 1323 C CA . SER A 1 172 ? -17.965 -17.305 4.976 1.00 41.75 172 SER A CA 1
ATOM 1324 C C . SER A 1 172 ? -17.988 -16.912 3.488 1.00 41.75 172 SER A C 1
ATOM 1326 O O . SER A 1 172 ? -17.295 -15.968 3.104 1.00 41.75 172 SER A O 1
ATOM 1328 N N . PRO A 1 173 ? -18.820 -17.553 2.642 1.00 42.38 173 PRO A N 1
ATOM 1329 C CA . PRO A 1 173 ? -18.867 -17.319 1.193 1.00 42.38 173 PRO A CA 1
ATOM 1330 C C . PRO A 1 173 ? -19.234 -15.880 0.778 1.00 42.38 173 PRO A C 1
ATOM 1332 O O . PRO A 1 173 ? -19.190 -15.558 -0.406 1.00 42.38 173 PRO A O 1
ATOM 1335 N N . THR A 1 174 ? -19.590 -15.008 1.727 1.00 46.03 174 THR A N 1
ATOM 1336 C CA . THR A 1 174 ? -19.880 -13.583 1.506 1.00 46.03 174 THR A CA 1
ATOM 1337 C C . THR A 1 174 ? -18.678 -12.650 1.694 1.00 46.03 174 THR A C 1
ATOM 1339 O O . THR A 1 174 ? -18.706 -11.543 1.162 1.00 46.03 174 THR A O 1
ATOM 1342 N N . LEU A 1 175 ? -17.626 -13.065 2.410 1.00 44.31 175 LEU A N 1
ATOM 1343 C CA . LEU A 1 175 ? -16.432 -12.257 2.705 1.00 44.31 175 LEU A CA 1
ATOM 1344 C C . LEU A 1 175 ? -15.203 -12.887 2.040 1.00 44.31 175 LEU A C 1
ATOM 1346 O O . LEU A 1 175 ? -14.299 -13.396 2.697 1.00 44.31 175 LEU A O 1
ATOM 1350 N N . LEU A 1 176 ? -15.190 -12.897 0.708 1.00 41.44 176 LEU A N 1
ATOM 1351 C CA . LEU A 1 176 ? -14.066 -13.432 -0.057 1.00 41.44 176 LEU A CA 1
ATOM 1352 C C . LEU A 1 176 ? -12.797 -12.597 0.233 1.00 41.44 176 LEU A C 1
ATOM 1354 O O . LEU A 1 176 ? -12.789 -11.393 -0.004 1.00 41.44 176 LEU A O 1
ATOM 1358 N N . ASN A 1 177 ? -11.723 -13.242 0.705 1.00 52.38 177 ASN A N 1
ATOM 1359 C CA . ASN A 1 177 ? -10.369 -12.677 0.877 1.00 52.38 177 ASN A CA 1
ATOM 1360 C C . ASN A 1 177 ? -10.167 -11.608 1.974 1.00 52.38 177 ASN A C 1
ATOM 1362 O O . ASN A 1 177 ? -9.284 -10.752 1.849 1.00 52.38 177 ASN A O 1
ATOM 1366 N N . CYS A 1 178 ? -10.919 -11.670 3.072 1.00 51.16 178 CYS A N 1
ATOM 1367 C CA . CYS A 1 178 ? -10.587 -10.902 4.274 1.00 51.16 178 CYS A CA 1
ATOM 1368 C C . CYS A 1 178 ? -9.560 -11.670 5.148 1.00 51.16 178 CYS A C 1
ATOM 1370 O O . CYS A 1 178 ? -9.675 -12.876 5.354 1.00 51.16 178 CYS A O 1
ATOM 1372 N N . TYR A 1 179 ? -8.556 -10.981 5.686 1.00 57.16 179 TYR A N 1
ATOM 1373 C CA . TYR A 1 179 ? -7.603 -11.494 6.677 1.00 57.16 179 TYR A CA 1
ATOM 1374 C C . TYR A 1 179 ? -7.742 -10.692 7.968 1.00 57.16 179 TYR A C 1
ATOM 1376 O O . TYR A 1 179 ? -7.739 -9.464 7.931 1.00 57.16 179 TYR A O 1
ATOM 1384 N N . ILE A 1 180 ? -7.838 -11.365 9.114 1.00 60.47 180 ILE A N 1
ATOM 1385 C CA . ILE A 1 180 ? -7.870 -10.698 10.421 1.00 60.47 180 ILE A CA 1
ATOM 1386 C C . ILE A 1 180 ? -6.443 -10.612 10.966 1.00 60.47 180 ILE A C 1
ATOM 1388 O O . ILE A 1 180 ? -5.738 -11.618 11.040 1.00 60.47 180 ILE A O 1
ATOM 1392 N N . LEU A 1 181 ? -6.027 -9.403 11.333 1.00 60.50 181 LEU A N 1
ATOM 1393 C CA . LEU A 1 181 ? -4.789 -9.112 12.044 1.00 60.50 181 LEU A CA 1
ATOM 1394 C C . LEU A 1 181 ? -5.163 -8.730 13.485 1.00 60.50 181 LEU A C 1
ATOM 1396 O O . LEU A 1 181 ? -5.788 -7.691 13.703 1.00 60.50 181 LEU A O 1
ATOM 1400 N N . ILE A 1 182 ? -4.820 -9.599 14.439 1.00 56.50 182 ILE A N 1
ATOM 1401 C CA . ILE A 1 182 ? -4.969 -9.386 15.892 1.00 56.50 182 ILE A CA 1
ATOM 1402 C C . ILE A 1 182 ? -3.616 -8.957 16.463 1.00 56.50 182 ILE A C 1
ATOM 1404 O O . ILE A 1 182 ? -2.598 -9.556 16.039 1.00 56.50 182 ILE A O 1
#